Protein AF-X1VZ28-F1 (afdb_monomer_lite)

pLDDT: mean 78.69, std 13.53, range [31.42, 93.06]

Organism: NCBI:txid412755

Secondary structure (DSSP, 8-state):
---THHHHHHHHHHHTT--EEE--PPTT--HHHHHHHHHHHHHHHHHTT--EEEEEEEETTEEE--EEBTT--HHHHHHHHHHTT-SEEEEEETTEEEEEETTS-EEEEETT-EEEEE-HHHHHHHHHHHHHHHHHHHHHHHHHHHHHHHHS---HHHHHHHHHHHH-

Foldseek 3Di:
DPDPVPVVVVVVLVVVQQEKFAQFAAPPDDPVVSLVLSVVLQVVVVVVVGHYFHFWKDFPNDTDGAIDGGPDDLVVRLVSCVVSVGQWHWDDDDQWIFIAGSVGDTPDTGSPMDTDGTPVSSVVSVVVVVVVVVVVVVVVVLVVLVCCLPPPPDDPVRN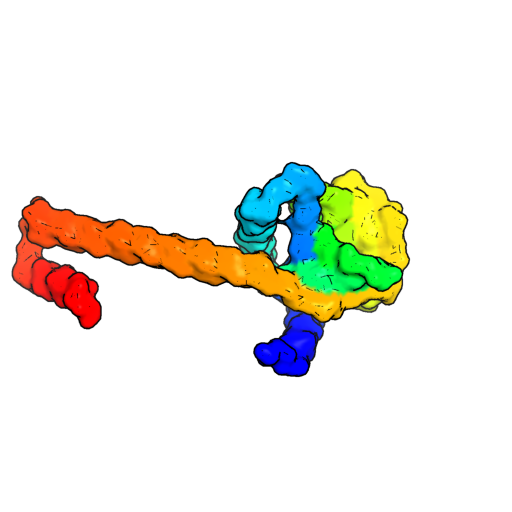VVSVVVNVD

Sequence (168 aa):
MFSALTLFRIKSHIKNGVFGIISAWKEGLEKIDNLEAMNDLIERIKSLATGYIPIIGLWEGEKIRAIFIYNITKDDLQDLAKEFGQEVFIHGNQGHCILYDTDGNAISDGHNFKVLELDGEVMNYREHKNKRLLLSDMKKAIRTIEYRLNNEHLSNIKRRHLEKTLEG

Structure (mmCIF, N/CA/C/O backbone):
data_AF-X1VZ28-F1
#
_entry.id   AF-X1VZ28-F1
#
loop_
_atom_site.group_PDB
_atom_site.id
_atom_site.type_symbol
_atom_site.label_atom_id
_atom_site.label_alt_id
_atom_site.label_comp_id
_atom_site.label_asym_id
_atom_site.label_entity_id
_atom_site.label_seq_id
_atom_site.pdbx_PDB_ins_code
_atom_site.Cartn_x
_atom_site.Cartn_y
_atom_site.Cartn_z
_atom_site.occupancy
_atom_site.B_iso_or_equiv
_atom_site.auth_seq_id
_atom_site.auth_comp_id
_atom_site.auth_asym_id
_atom_site.auth_atom_id
_atom_site.pdbx_PDB_model_num
ATOM 1 N N . MET A 1 1 ? 16.624 10.590 14.005 1.00 31.42 1 MET A N 1
ATOM 2 C CA . MET A 1 1 ? 17.921 9.980 13.643 1.00 31.42 1 MET A CA 1
ATOM 3 C C . MET A 1 1 ? 17.652 8.519 13.291 1.00 31.42 1 MET A C 1
ATOM 5 O O . MET A 1 1 ? 17.504 7.704 14.191 1.00 31.42 1 MET A O 1
ATOM 9 N N . PHE A 1 2 ? 17.452 8.210 12.005 1.00 32.72 2 PHE A N 1
ATOM 10 C CA . PHE A 1 2 ? 17.252 6.832 11.541 1.00 32.72 2 PHE A CA 1
ATOM 11 C C . PHE A 1 2 ? 18.610 6.123 11.580 1.00 32.72 2 PHE A C 1
ATOM 13 O O . PHE A 1 2 ? 19.510 6.458 10.815 1.00 32.72 2 PHE A O 1
ATOM 20 N N . SER A 1 3 ? 18.810 5.238 12.558 1.00 37.72 3 SER A N 1
ATOM 21 C CA . SER A 1 3 ? 20.090 4.559 12.768 1.00 37.72 3 SER A CA 1
ATOM 22 C C . SER A 1 3 ? 20.289 3.448 11.734 1.00 37.72 3 SER A C 1
ATOM 24 O O . SER A 1 3 ? 19.335 2.788 11.328 1.00 37.72 3 SER A O 1
ATOM 26 N N . ALA A 1 4 ? 21.541 3.193 11.346 1.00 38.62 4 ALA A N 1
ATOM 27 C CA . ALA A 1 4 ? 21.983 2.190 10.365 1.00 38.62 4 ALA A CA 1
ATOM 28 C C . ALA A 1 4 ? 21.437 0.747 10.564 1.00 38.62 4 ALA A C 1
ATOM 30 O O . ALA A 1 4 ? 21.604 -0.115 9.702 1.00 38.62 4 ALA A O 1
ATOM 31 N N . LEU A 1 5 ? 20.726 0.486 11.664 1.00 38.09 5 LEU A N 1
ATOM 32 C CA . LEU A 1 5 ? 19.950 -0.723 11.940 1.00 38.09 5 LEU A CA 1
ATOM 33 C C . LEU A 1 5 ? 18.727 -0.919 11.018 1.00 38.09 5 LEU A C 1
ATOM 35 O O . LEU A 1 5 ? 18.269 -2.054 10.875 1.00 38.09 5 LEU A O 1
ATOM 39 N N . THR A 1 6 ? 18.191 0.130 10.374 1.00 55.81 6 THR A N 1
ATOM 40 C CA . THR A 1 6 ? 16.971 0.009 9.544 1.00 55.81 6 THR A CA 1
ATOM 41 C C . THR A 1 6 ? 17.233 -0.706 8.214 1.00 55.81 6 THR A C 1
ATOM 43 O O . THR A 1 6 ? 16.503 -1.629 7.865 1.00 55.81 6 THR A O 1
ATOM 46 N N . LEU A 1 7 ? 18.323 -0.375 7.512 1.00 48.69 7 LEU A N 1
ATOM 47 C CA . LEU A 1 7 ? 18.674 -0.984 6.218 1.00 48.69 7 LEU A CA 1
ATOM 48 C C . LEU A 1 7 ? 19.070 -2.462 6.335 1.00 48.69 7 LEU A C 1
ATOM 50 O O . LEU A 1 7 ? 18.703 -3.267 5.482 1.00 48.69 7 LEU A O 1
ATOM 54 N N . PHE A 1 8 ? 19.778 -2.852 7.402 1.00 50.28 8 PHE A N 1
ATOM 55 C CA . PHE A 1 8 ? 20.154 -4.256 7.614 1.00 50.28 8 PHE A CA 1
ATOM 56 C C . PHE A 1 8 ? 18.932 -5.127 7.923 1.00 50.28 8 PHE A C 1
ATOM 58 O O . PHE A 1 8 ? 18.817 -6.241 7.409 1.00 50.28 8 PHE A O 1
ATOM 65 N N . ARG A 1 9 ? 17.981 -4.597 8.709 1.00 51.31 9 ARG A N 1
ATOM 66 C CA . ARG A 1 9 ? 16.687 -5.245 8.929 1.00 51.31 9 ARG A CA 1
ATOM 67 C C . ARG A 1 9 ? 15.924 -5.372 7.627 1.00 51.31 9 ARG A C 1
ATOM 69 O O . ARG A 1 9 ? 15.585 -6.500 7.320 1.00 51.31 9 ARG A O 1
ATOM 76 N N . ILE A 1 10 ? 15.760 -4.299 6.846 1.00 54.41 10 ILE A N 1
ATOM 77 C CA . ILE A 1 10 ? 15.120 -4.322 5.515 1.00 54.41 10 ILE A CA 1
ATOM 78 C C . ILE A 1 10 ? 15.786 -5.361 4.600 1.00 54.41 10 ILE A C 1
ATOM 80 O O . ILE A 1 10 ? 15.093 -6.128 3.947 1.00 54.41 10 ILE A O 1
ATOM 84 N N . LYS A 1 11 ? 17.119 -5.480 4.609 1.00 53.84 11 LYS A N 1
ATOM 85 C CA . LYS A 1 11 ? 17.851 -6.495 3.834 1.00 53.84 11 LYS A CA 1
ATOM 86 C C . LYS A 1 11 ? 17.583 -7.930 4.309 1.00 53.84 11 LYS A C 1
ATOM 88 O O . LYS A 1 11 ? 17.426 -8.815 3.476 1.00 53.84 11 LYS A O 1
ATOM 93 N N . SER A 1 12 ? 17.535 -8.179 5.620 1.00 54.47 12 SER A N 1
ATOM 94 C CA . SER A 1 12 ? 17.162 -9.487 6.203 1.00 54.47 12 SER A CA 1
ATOM 95 C C . SER A 1 12 ? 15.722 -9.861 5.856 1.00 54.47 12 SER A C 1
ATOM 97 O O . SER A 1 12 ? 15.400 -10.970 5.451 1.00 54.47 12 SER A O 1
ATOM 99 N N . HIS A 1 13 ? 14.869 -8.862 5.940 1.00 55.25 13 HIS A N 1
ATOM 100 C CA . HIS A 1 13 ? 13.477 -8.891 5.589 1.00 55.25 13 HIS A CA 1
ATOM 101 C C . HIS A 1 13 ? 13.275 -9.254 4.103 1.00 55.25 13 HIS A C 1
ATOM 103 O O . HIS A 1 13 ? 12.607 -10.249 3.816 1.00 55.25 13 HIS A O 1
ATOM 109 N N . ILE A 1 14 ? 13.922 -8.546 3.171 1.00 54.03 14 ILE A N 1
ATOM 110 C CA . ILE A 1 14 ? 13.922 -8.862 1.731 1.00 54.03 14 ILE A CA 1
ATOM 111 C C . ILE A 1 14 ? 14.437 -10.289 1.488 1.00 54.03 14 ILE A C 1
ATOM 113 O O . ILE A 1 14 ? 13.821 -11.040 0.740 1.00 54.03 14 ILE A O 1
ATOM 117 N N . LYS A 1 15 ? 15.515 -10.705 2.171 1.00 53.00 15 LYS A N 1
ATOM 118 C CA . LYS A 1 15 ? 16.057 -12.075 2.078 1.00 53.00 15 LYS A CA 1
ATOM 119 C C . LYS A 1 15 ? 15.074 -13.162 2.523 1.00 53.00 15 LYS A C 1
ATOM 121 O O . LYS A 1 15 ? 15.145 -14.267 2.000 1.00 53.00 15 LYS A O 1
ATOM 126 N N . ASN A 1 16 ? 14.174 -12.851 3.452 1.00 53.09 16 ASN A N 1
ATOM 127 C CA . ASN A 1 16 ? 13.156 -13.779 3.947 1.00 53.09 16 ASN A CA 1
ATOM 128 C C . ASN A 1 16 ? 11.842 -13.714 3.146 1.00 53.09 16 ASN A C 1
ATOM 130 O O . ASN A 1 16 ? 10.896 -14.417 3.484 1.00 53.09 16 ASN A O 1
ATOM 134 N N . GLY A 1 17 ? 11.772 -12.881 2.101 1.00 47.47 17 GLY A N 1
ATOM 135 C CA . GLY A 1 17 ? 10.652 -12.839 1.163 1.00 47.47 17 GLY A CA 1
ATOM 136 C C . GLY A 1 17 ? 9.369 -12.186 1.677 1.00 47.47 17 GLY A C 1
ATOM 137 O O . GLY A 1 17 ? 8.295 -12.548 1.219 1.00 47.47 17 GLY A O 1
ATOM 138 N N . VAL A 1 18 ? 9.460 -11.242 2.622 1.00 49.47 18 VAL A N 1
ATOM 139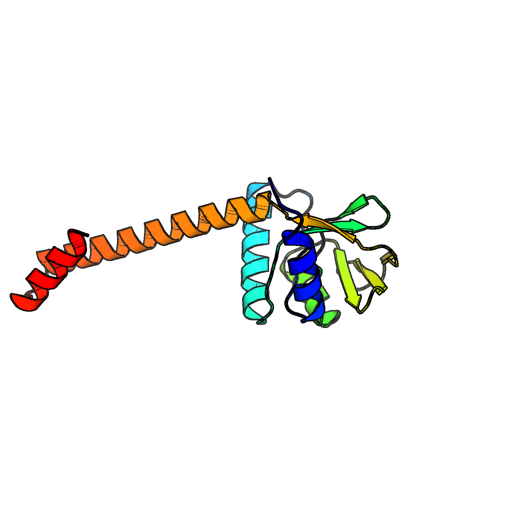 C CA . VAL A 1 18 ? 8.279 -10.690 3.326 1.00 49.47 18 VAL A CA 1
ATOM 140 C C . VAL A 1 18 ? 8.054 -9.190 3.045 1.00 49.47 18 VAL A C 1
ATOM 142 O O . VAL A 1 18 ? 7.563 -8.488 3.922 1.00 49.47 18 VAL A O 1
ATOM 145 N N . PHE A 1 19 ? 8.472 -8.648 1.886 1.00 58.62 19 PHE A N 1
ATOM 146 C CA . PHE A 1 19 ? 8.477 -7.186 1.662 1.00 58.62 19 PHE A CA 1
ATOM 147 C C . PHE A 1 19 ? 7.953 -6.772 0.305 1.00 58.62 19 PHE A C 1
ATOM 149 O O . PHE A 1 19 ? 8.386 -7.277 -0.730 1.00 58.62 19 PHE A O 1
ATOM 156 N N . GLY A 1 20 ? 7.113 -5.745 0.339 1.00 56.28 20 GLY A N 1
ATOM 157 C CA . GLY A 1 20 ? 6.802 -4.940 -0.818 1.00 56.28 20 GLY A CA 1
ATOM 158 C C . GLY A 1 20 ? 6.472 -3.498 -0.465 1.00 56.28 20 GLY A C 1
ATOM 159 O O . GLY A 1 20 ? 6.105 -3.186 0.673 1.00 56.28 20 GLY A O 1
ATOM 160 N N . ILE A 1 21 ? 6.542 -2.691 -1.521 1.00 62.53 21 ILE A N 1
ATOM 161 C CA . ILE A 1 21 ? 6.048 -1.333 -1.756 1.00 62.53 21 ILE A CA 1
ATOM 162 C C . ILE A 1 21 ? 7.156 -0.291 -1.790 1.00 62.53 21 ILE A C 1
ATOM 164 O O . ILE A 1 21 ? 7.564 0.238 -0.761 1.00 62.53 21 ILE A O 1
ATOM 168 N N . ILE A 1 22 ? 7.537 0.107 -3.003 1.00 64.81 22 ILE A N 1
ATOM 169 C CA . ILE A 1 22 ? 7.928 1.496 -3.218 1.00 64.81 22 ILE A CA 1
ATOM 170 C C . ILE A 1 22 ? 6.623 2.286 -3.271 1.00 64.81 22 ILE A C 1
ATOM 172 O O . ILE A 1 22 ? 5.648 1.822 -3.866 1.00 64.81 22 ILE A O 1
ATOM 176 N N . SER A 1 23 ? 6.557 3.420 -2.575 1.00 63.81 23 SER A N 1
ATOM 177 C CA . SER A 1 23 ? 5.391 4.297 -2.666 1.00 63.81 23 SER A CA 1
ATOM 178 C C . SER A 1 23 ? 5.111 4.580 -4.129 1.00 63.81 23 SER A C 1
ATOM 180 O O . SER A 1 23 ? 6.049 4.768 -4.878 1.00 63.81 23 SER A O 1
ATOM 182 N N . ALA A 1 24 ? 3.863 4.530 -4.558 1.00 69.38 24 ALA A N 1
ATOM 183 C CA . ALA A 1 24 ? 3.497 4.605 -5.959 1.00 69.38 24 ALA A CA 1
ATOM 184 C C . ALA A 1 24 ? 2.475 5.741 -6.068 1.00 69.38 24 ALA A C 1
ATOM 186 O O . ALA A 1 24 ? 1.438 5.726 -5.406 1.00 69.38 24 ALA A O 1
ATOM 187 N N . TRP A 1 25 ? 2.866 6.825 -6.734 1.00 79.50 25 TRP A N 1
ATOM 188 C CA . TRP A 1 25 ? 2.044 8.028 -6.829 1.00 79.50 25 TRP A CA 1
ATOM 189 C C . TRP A 1 25 ? 1.421 8.068 -8.206 1.00 79.50 25 TRP A C 1
ATOM 191 O O . TRP A 1 25 ? 2.106 7.853 -9.199 1.00 79.50 25 TRP A O 1
ATOM 201 N N . LYS A 1 26 ? 0.134 8.384 -8.243 1.00 80.50 26 LYS A N 1
ATOM 202 C CA . LYS A 1 26 ? -0.576 8.620 -9.486 1.00 80.50 26 LYS A CA 1
ATOM 203 C C . LYS A 1 26 ? -0.394 10.075 -9.890 1.00 80.50 26 LYS A C 1
ATOM 205 O O . LYS A 1 26 ? -0.663 10.978 -9.084 1.00 80.50 26 LYS A O 1
ATOM 210 N N . GLU A 1 27 ? 0.050 10.299 -11.123 1.00 79.06 27 GLU A N 1
ATOM 211 C CA . GLU A 1 27 ? 0.151 11.642 -11.674 1.00 79.06 27 GLU A CA 1
ATOM 212 C C . GLU A 1 27 ? -1.227 12.331 -11.669 1.00 79.06 27 GLU A C 1
ATOM 214 O O . GLU A 1 27 ? -2.276 11.718 -11.882 1.00 79.06 27 GLU A O 1
ATOM 219 N N . GLY A 1 28 ? -1.240 13.624 -11.340 1.00 82.00 28 GLY A N 1
ATOM 220 C CA . GLY A 1 28 ? -2.460 14.433 -11.297 1.00 82.00 28 GLY A CA 1
ATOM 221 C C . GLY A 1 28 ? -3.358 14.239 -10.067 1.00 82.00 28 GLY A C 1
ATOM 222 O O . GLY A 1 28 ? -4.307 15.005 -9.914 1.00 82.00 28 GLY A O 1
ATOM 223 N N . LEU A 1 29 ? -3.076 13.285 -9.169 1.00 85.25 29 LEU A N 1
ATOM 224 C CA . LEU A 1 29 ? -3.769 13.202 -7.877 1.00 85.25 29 LEU A CA 1
ATOM 225 C C . LEU A 1 29 ? -3.177 14.173 -6.851 1.00 85.25 29 LEU A C 1
ATOM 227 O O . LEU A 1 29 ? -1.957 14.333 -6.741 1.00 85.25 29 LEU A O 1
ATOM 231 N N . GLU A 1 30 ? -4.041 14.765 -6.024 1.00 89.88 30 GLU A N 1
ATOM 232 C CA . GLU A 1 30 ? -3.582 15.540 -4.878 1.00 89.88 30 GLU A CA 1
ATOM 233 C C . GLU A 1 30 ? -2.834 14.649 -3.879 1.00 89.88 30 GLU A C 1
ATOM 235 O O . GLU A 1 30 ? -3.033 13.435 -3.786 1.00 89.88 30 GLU A O 1
ATOM 240 N N . LYS A 1 31 ? -1.961 15.266 -3.079 1.00 88.81 31 LYS A N 1
ATOM 241 C CA . LYS A 1 31 ? -1.142 14.552 -2.092 1.00 88.81 31 LYS A CA 1
ATOM 242 C C . LYS A 1 31 ? -1.981 13.692 -1.145 1.00 88.81 31 LYS A C 1
ATOM 244 O O . LYS A 1 31 ? -1.579 12.577 -0.828 1.00 88.81 31 LYS A O 1
ATOM 249 N N . ILE A 1 32 ? -3.106 14.215 -0.656 1.00 88.12 32 ILE A N 1
ATOM 250 C CA . ILE A 1 32 ? -3.944 13.488 0.304 1.00 88.12 32 ILE A CA 1
ATOM 251 C C . ILE A 1 32 ? -4.601 12.262 -0.335 1.00 88.12 32 ILE A C 1
ATOM 253 O O . ILE A 1 32 ? -4.616 11.203 0.286 1.00 88.12 32 ILE A O 1
ATOM 257 N N . ASP A 1 33 ? -5.036 12.375 -1.588 1.00 89.25 33 ASP A N 1
ATOM 258 C CA . ASP A 1 33 ? -5.643 11.274 -2.334 1.00 89.25 33 ASP A CA 1
ATOM 259 C C . ASP A 1 33 ? -4.607 10.206 -2.681 1.00 89.25 33 ASP A C 1
ATOM 261 O O . ASP A 1 33 ? -4.871 9.015 -2.543 1.00 89.25 33 ASP A O 1
ATOM 265 N N . ASN A 1 34 ? -3.384 10.619 -3.027 1.00 88.50 34 ASN A N 1
ATOM 266 C CA . ASN A 1 34 ? -2.255 9.702 -3.176 1.00 88.50 34 ASN A CA 1
ATOM 267 C C . ASN A 1 34 ? -1.959 8.949 -1.867 1.00 88.50 34 ASN A C 1
ATOM 269 O O . ASN A 1 34 ? -1.690 7.751 -1.888 1.00 88.50 34 ASN A O 1
ATOM 273 N N . LEU A 1 35 ? -2.036 9.615 -0.711 1.00 88.94 35 LEU A N 1
ATOM 274 C CA . LEU A 1 35 ? -1.836 8.969 0.591 1.00 88.94 35 LEU A CA 1
ATOM 275 C C . LEU A 1 35 ? -2.977 8.003 0.961 1.00 88.94 35 LEU A C 1
ATOM 277 O O . LEU A 1 35 ? -2.703 6.941 1.525 1.00 88.94 35 LEU A O 1
ATOM 281 N N . GLU A 1 36 ? -4.231 8.341 0.639 1.00 89.19 36 GLU A N 1
ATOM 282 C CA . GLU A 1 36 ? -5.392 7.445 0.773 1.00 89.19 36 GLU A CA 1
ATOM 283 C C . GLU A 1 36 ? -5.218 6.202 -0.114 1.00 89.19 36 GLU A C 1
ATOM 285 O O . GLU A 1 36 ? -5.208 5.085 0.404 1.00 89.19 36 GLU A O 1
ATOM 290 N N . ALA A 1 37 ? -4.965 6.390 -1.414 1.00 87.50 37 ALA A N 1
ATOM 291 C CA . ALA A 1 37 ? -4.759 5.305 -2.374 1.00 87.50 37 ALA A CA 1
ATOM 292 C C . ALA A 1 37 ? -3.590 4.395 -1.968 1.00 87.50 37 ALA A C 1
ATOM 294 O O . ALA A 1 37 ? -3.699 3.169 -2.006 1.00 87.50 37 ALA A O 1
ATOM 295 N N . MET A 1 38 ? -2.489 4.984 -1.492 1.00 85.69 38 MET A N 1
ATOM 296 C CA . MET A 1 38 ? -1.356 4.230 -0.959 1.00 85.69 38 MET A CA 1
ATOM 297 C C . MET A 1 38 ? -1.719 3.414 0.276 1.00 85.69 38 MET A C 1
ATOM 299 O O . MET A 1 38 ? -1.247 2.289 0.432 1.00 85.69 38 MET A O 1
ATOM 303 N N . ASN A 1 39 ? -2.533 3.959 1.178 1.00 86.25 39 ASN A N 1
ATOM 304 C CA . ASN A 1 39 ? -2.994 3.208 2.337 1.00 86.25 39 ASN A CA 1
ATOM 305 C C . ASN A 1 39 ? -3.837 1.997 1.919 1.00 86.25 39 ASN A C 1
ATOM 307 O O . ASN A 1 39 ? -3.653 0.921 2.489 1.00 86.25 39 ASN A O 1
ATOM 311 N N . ASP A 1 40 ? -4.706 2.159 0.929 1.00 88.00 40 ASP A N 1
ATOM 312 C CA . ASP A 1 40 ? -5.589 1.092 0.458 1.00 88.00 40 ASP A CA 1
ATOM 313 C C . ASP A 1 40 ? -4.807 -0.001 -0.281 1.00 88.00 40 ASP A C 1
ATOM 315 O O . ASP A 1 40 ? -4.993 -1.186 0.006 1.00 88.00 40 ASP A O 1
ATOM 319 N N . LEU A 1 41 ? -3.831 0.383 -1.113 1.00 85.75 41 LEU A N 1
ATOM 320 C CA . LEU A 1 41 ? -2.877 -0.544 -1.728 1.00 85.75 41 LEU A CA 1
ATOM 321 C C . LEU A 1 41 ? -2.139 -1.368 -0.668 1.00 85.75 41 LEU A C 1
ATOM 323 O O . LEU A 1 41 ? -1.975 -2.582 -0.801 1.00 85.75 41 LEU A O 1
ATOM 327 N N . ILE A 1 42 ? -1.707 -0.728 0.420 1.00 82.31 42 ILE A N 1
ATOM 328 C CA . ILE A 1 42 ? -1.026 -1.443 1.495 1.00 82.31 42 ILE A CA 1
ATOM 329 C C . ILE A 1 42 ? -1.960 -2.450 2.184 1.00 82.31 42 ILE A C 1
ATOM 331 O O . ILE A 1 42 ? -1.537 -3.574 2.461 1.00 82.31 42 ILE A O 1
ATOM 335 N N . GLU A 1 43 ? -3.204 -2.077 2.490 1.00 83.75 43 GLU A N 1
ATOM 336 C CA . GLU A 1 43 ? -4.165 -3.022 3.078 1.00 83.75 43 GLU A CA 1
ATOM 337 C C . GLU A 1 43 ? -4.460 -4.189 2.130 1.00 83.75 43 GLU A C 1
ATOM 339 O O . GLU A 1 43 ? -4.530 -5.341 2.571 1.00 83.75 43 GLU A O 1
ATOM 344 N N . ARG A 1 44 ? -4.521 -3.926 0.820 1.00 84.50 44 ARG A N 1
ATOM 345 C CA . ARG A 1 44 ? -4.646 -4.974 -0.192 1.00 84.50 44 ARG A CA 1
ATOM 346 C C . ARG A 1 44 ? -3.454 -5.926 -0.168 1.00 84.50 44 ARG A C 1
ATOM 348 O O . ARG A 1 44 ? -3.653 -7.135 -0.113 1.00 84.50 44 ARG A O 1
ATOM 355 N N . ILE A 1 45 ? -2.227 -5.419 -0.121 1.00 78.19 45 ILE A N 1
ATOM 356 C CA . ILE A 1 45 ? -1.016 -6.254 -0.090 1.00 78.19 45 ILE A CA 1
ATOM 357 C C . ILE A 1 45 ? -0.924 -7.075 1.200 1.00 78.19 45 ILE A C 1
ATOM 359 O O . ILE A 1 45 ? -0.575 -8.253 1.151 1.00 78.19 45 ILE A O 1
ATOM 363 N N . LYS A 1 46 ? -1.315 -6.512 2.351 1.00 75.69 46 LYS A N 1
ATOM 364 C CA . LYS A 1 46 ? -1.421 -7.285 3.600 1.00 75.69 46 LYS A CA 1
ATOM 365 C C . LYS A 1 46 ? -2.377 -8.468 3.471 1.00 75.69 46 LYS A C 1
ATOM 367 O O . LYS A 1 46 ? -2.114 -9.521 4.046 1.00 75.69 46 LYS A O 1
ATOM 372 N N . SER A 1 47 ? -3.479 -8.303 2.733 1.00 76.56 47 SER A N 1
ATOM 373 C CA . SER A 1 47 ? -4.439 -9.390 2.497 1.00 76.56 47 SER A CA 1
ATOM 374 C C . SER A 1 47 ? -3.836 -10.556 1.703 1.00 76.56 47 SER A C 1
ATOM 376 O O . SER A 1 47 ? -4.313 -11.679 1.825 1.00 76.56 47 SER A O 1
ATOM 378 N N . LEU A 1 48 ? -2.741 -10.317 0.971 1.00 71.44 48 LEU A N 1
ATOM 379 C CA . LEU A 1 48 ? -1.962 -11.334 0.256 1.00 71.44 48 LEU A CA 1
ATOM 380 C C . LEU A 1 48 ? -0.914 -12.030 1.154 1.00 71.44 48 LEU A C 1
ATOM 382 O O . LEU A 1 48 ? -0.050 -12.739 0.651 1.00 71.44 48 LEU A O 1
ATOM 386 N N . ALA A 1 49 ? -0.981 -11.835 2.480 1.00 60.66 49 ALA A N 1
ATOM 387 C CA . ALA A 1 49 ? -0.063 -12.375 3.494 1.00 60.66 49 ALA A CA 1
ATOM 388 C C . ALA A 1 49 ? 1.407 -11.920 3.373 1.00 60.66 49 ALA A C 1
ATOM 390 O O . ALA A 1 49 ? 2.293 -12.482 4.020 1.00 60.66 49 ALA A O 1
ATOM 391 N N . THR A 1 50 ? 1.668 -10.855 2.616 1.00 63.09 50 THR A N 1
ATOM 392 C CA . THR A 1 50 ? 3.003 -10.268 2.475 1.00 63.09 50 THR A CA 1
ATOM 393 C C . THR A 1 50 ? 3.178 -9.115 3.464 1.00 63.09 50 THR A C 1
ATOM 395 O O . THR A 1 50 ? 2.301 -8.263 3.624 1.00 63.09 50 THR A O 1
ATOM 398 N N . GLY A 1 51 ? 4.317 -9.067 4.159 1.00 61.62 51 GLY A N 1
ATOM 399 C CA . GLY A 1 51 ? 4.689 -7.884 4.936 1.00 61.62 51 GLY A CA 1
ATOM 400 C C . GLY A 1 51 ? 4.970 -6.694 4.017 1.00 61.62 51 GLY A C 1
ATOM 401 O O . GLY A 1 51 ? 5.325 -6.846 2.850 1.00 61.62 51 GLY A O 1
ATOM 402 N N . TYR A 1 52 ? 4.811 -5.481 4.537 1.00 71.75 52 TYR A N 1
ATOM 403 C CA . TYR A 1 52 ? 5.045 -4.269 3.758 1.00 71.75 52 TYR A CA 1
ATOM 404 C C . TYR A 1 52 ? 5.900 -3.285 4.549 1.00 71.75 52 TYR A C 1
ATOM 406 O O . TYR A 1 52 ? 5.792 -3.175 5.773 1.00 71.75 52 TYR A O 1
ATOM 414 N N . ILE A 1 53 ? 6.727 -2.541 3.822 1.00 73.50 53 ILE A N 1
ATOM 415 C CA . ILE A 1 53 ? 7.423 -1.354 4.309 1.00 73.50 53 ILE A CA 1
ATOM 416 C C . ILE A 1 53 ? 7.440 -0.383 3.131 1.00 73.50 53 ILE A C 1
ATOM 418 O O . ILE A 1 53 ? 8.056 -0.718 2.122 1.00 73.50 53 ILE A O 1
ATOM 422 N N . PRO A 1 54 ? 6.792 0.790 3.231 1.00 78.38 54 PRO A N 1
ATOM 423 C CA . PRO A 1 54 ? 6.813 1.748 2.143 1.00 78.38 54 PRO A CA 1
ATOM 424 C C . PRO A 1 54 ? 8.227 2.333 2.026 1.00 78.38 54 PRO A C 1
ATOM 426 O O . PRO A 1 54 ? 8.774 2.881 2.988 1.00 78.38 54 PRO A O 1
ATOM 429 N N . ILE A 1 55 ? 8.833 2.185 0.856 1.00 77.50 55 ILE A N 1
ATOM 430 C CA . ILE A 1 55 ? 10.174 2.675 0.536 1.00 77.50 55 ILE A CA 1
ATOM 431 C C . ILE A 1 55 ? 10.127 3.659 -0.632 1.00 77.50 55 ILE A C 1
ATOM 433 O O . ILE A 1 55 ? 9.145 3.736 -1.359 1.00 77.50 55 ILE A O 1
ATOM 437 N N . ILE A 1 56 ? 11.203 4.412 -0.819 1.00 81.38 56 ILE A N 1
ATOM 438 C CA . ILE A 1 56 ? 11.478 5.163 -2.044 1.00 81.38 56 ILE A CA 1
ATOM 439 C C . ILE A 1 56 ? 12.678 4.493 -2.715 1.00 81.38 56 ILE A C 1
ATOM 441 O O . ILE A 1 56 ? 13.677 4.176 -2.059 1.00 81.38 56 ILE A O 1
ATOM 445 N N . GLY A 1 57 ? 12.553 4.226 -4.013 1.00 78.25 57 GLY A N 1
ATOM 446 C CA . GLY A 1 57 ? 13.563 3.550 -4.812 1.00 78.25 57 GLY A CA 1
ATOM 447 C C . GLY A 1 57 ? 14.451 4.531 -5.567 1.00 78.25 57 GLY A C 1
ATOM 448 O O . GLY A 1 57 ? 14.070 5.674 -5.808 1.00 78.25 57 GLY A O 1
ATOM 449 N N . LEU A 1 58 ? 15.622 4.057 -5.976 1.00 78.31 58 LEU A N 1
ATOM 450 C CA . LEU A 1 58 ? 16.422 4.641 -7.043 1.00 78.31 58 LEU A CA 1
ATOM 451 C C . LEU A 1 58 ? 16.460 3.663 -8.213 1.00 78.31 58 LEU A C 1
ATOM 453 O O . LEU A 1 58 ? 16.904 2.522 -8.048 1.00 78.31 58 LEU A O 1
ATOM 457 N N . TRP A 1 59 ? 16.025 4.130 -9.377 1.00 80.44 59 TRP A N 1
ATOM 458 C CA . TRP A 1 59 ? 16.169 3.444 -10.653 1.00 80.44 59 TRP A CA 1
ATOM 459 C C . TRP A 1 59 ? 17.125 4.252 -11.519 1.00 80.44 59 TRP A C 1
ATOM 461 O O . TRP A 1 59 ? 16.870 5.419 -11.781 1.00 80.44 59 TRP A O 1
ATOM 471 N N . GLU A 1 60 ? 18.272 3.671 -11.871 1.00 79.94 60 GLU A N 1
ATOM 472 C CA . GLU A 1 60 ? 19.284 4.331 -12.720 1.00 79.94 60 GLU A CA 1
ATOM 473 C C . GLU A 1 60 ? 19.742 5.726 -12.235 1.00 79.94 60 GLU A C 1
ATOM 475 O O . GLU A 1 60 ? 20.277 6.524 -12.995 1.00 79.94 60 GLU A O 1
ATOM 480 N N . GLY A 1 61 ? 19.611 6.001 -10.933 1.00 76.31 61 GLY A N 1
ATOM 481 C CA . GLY A 1 61 ? 19.977 7.287 -10.326 1.00 76.31 61 GLY A CA 1
ATOM 482 C C . GLY A 1 61 ? 18.805 8.249 -10.127 1.00 76.31 61 GLY A C 1
ATOM 483 O O . GLY A 1 61 ? 18.968 9.245 -9.423 1.00 76.31 61 GLY A O 1
ATOM 484 N N . GLU A 1 62 ? 17.620 7.923 -10.638 1.00 82.75 62 GLU A N 1
ATOM 485 C CA . GLU A 1 62 ? 16.402 8.708 -10.454 1.00 82.75 62 GLU A CA 1
ATOM 486 C C . GLU A 1 62 ? 15.529 8.141 -9.338 1.00 82.75 62 GLU A C 1
ATOM 488 O O . GLU A 1 62 ? 15.406 6.924 -9.167 1.00 82.75 62 GLU A O 1
ATOM 493 N N . LYS A 1 63 ? 14.921 9.030 -8.542 1.00 82.50 63 LYS A N 1
ATOM 494 C CA . LYS A 1 63 ? 13.957 8.608 -7.522 1.00 82.50 63 LYS A CA 1
ATOM 495 C C . LYS A 1 63 ? 12.723 8.065 -8.226 1.00 82.50 63 LYS A C 1
ATOM 497 O O . LYS A 1 63 ? 12.078 8.794 -8.969 1.00 82.50 63 LYS A O 1
ATOM 502 N N . ILE A 1 64 ? 12.373 6.822 -7.927 1.00 80.00 64 ILE A N 1
ATOM 503 C CA . ILE A 1 64 ? 11.187 6.179 -8.480 1.00 80.00 64 ILE A CA 1
ATOM 504 C C . ILE A 1 64 ? 10.210 5.810 -7.375 1.00 80.00 64 ILE A C 1
ATOM 506 O O . ILE A 1 64 ? 10.595 5.463 -6.251 1.00 80.00 64 ILE A O 1
ATOM 510 N N . ARG A 1 65 ? 8.933 5.881 -7.741 1.00 81.06 65 ARG A N 1
ATOM 511 C CA . ARG A 1 65 ? 7.783 5.512 -6.937 1.00 81.06 65 ARG A CA 1
ATOM 512 C C . ARG A 1 65 ? 6.929 4.494 -7.709 1.00 81.06 65 ARG A C 1
ATOM 514 O O . ARG A 1 65 ? 6.171 4.892 -8.580 1.00 81.06 65 ARG A O 1
ATOM 521 N N . ALA A 1 66 ? 7.104 3.194 -7.446 1.00 77.44 66 ALA A N 1
ATOM 522 C CA . ALA A 1 66 ? 6.505 2.103 -8.233 1.00 77.44 66 ALA A CA 1
ATOM 523 C C . ALA A 1 66 ? 6.161 0.859 -7.392 1.00 77.44 66 ALA A C 1
ATOM 525 O O . ALA A 1 66 ? 6.873 0.499 -6.459 1.00 77.44 66 ALA A O 1
ATOM 526 N N . ILE A 1 67 ? 5.120 0.105 -7.738 1.00 82.38 67 ILE A N 1
ATOM 527 C CA . ILE A 1 67 ? 4.840 -1.125 -6.979 1.00 82.38 67 ILE A CA 1
ATOM 528 C C . ILE A 1 67 ? 5.974 -2.130 -7.204 1.00 82.38 67 ILE A C 1
ATOM 530 O O . ILE A 1 67 ? 6.295 -2.484 -8.334 1.00 82.38 67 ILE A O 1
ATOM 534 N N . PHE A 1 68 ? 6.571 -2.602 -6.111 1.00 80.12 68 PHE A N 1
ATOM 535 C CA . PHE A 1 68 ? 7.553 -3.680 -6.113 1.00 80.12 68 PHE A CA 1
ATOM 536 C C . PHE A 1 68 ? 7.288 -4.570 -4.911 1.00 80.12 68 PHE A C 1
ATOM 538 O O . PHE A 1 68 ? 7.363 -4.101 -3.774 1.00 80.12 68 PHE A O 1
ATOM 545 N N . ILE A 1 69 ? 6.973 -5.839 -5.141 1.00 76.69 69 ILE A N 1
ATOM 546 C CA . ILE A 1 69 ? 6.748 -6.817 -4.078 1.00 76.69 69 ILE A CA 1
ATOM 547 C C . ILE A 1 69 ? 7.623 -8.023 -4.392 1.00 76.69 69 ILE A C 1
ATOM 549 O O . ILE A 1 69 ? 7.650 -8.514 -5.516 1.00 76.69 69 ILE A O 1
ATOM 553 N N . TYR A 1 70 ? 8.388 -8.476 -3.408 1.00 72.19 70 TYR A N 1
ATOM 554 C CA . TYR A 1 70 ? 9.274 -9.615 -3.590 1.00 72.19 70 TYR A CA 1
ATOM 555 C C . TYR A 1 70 ? 8.476 -10.928 -3.596 1.00 72.19 70 TYR A C 1
ATOM 557 O O . TYR A 1 70 ? 7.526 -11.065 -2.829 1.00 72.19 70 TYR A O 1
ATOM 565 N N . ASN A 1 71 ? 8.892 -11.907 -4.410 1.00 70.88 71 ASN A N 1
ATOM 566 C CA . ASN A 1 71 ? 8.265 -13.238 -4.532 1.00 70.88 71 ASN A CA 1
ATOM 567 C C . ASN A 1 71 ? 6.780 -13.255 -4.941 1.00 70.88 71 ASN A C 1
ATOM 569 O O . ASN A 1 71 ? 6.102 -14.261 -4.743 1.00 70.88 71 ASN A O 1
ATOM 573 N N . ILE A 1 72 ? 6.273 -12.175 -5.521 1.00 79.38 72 ILE A N 1
ATOM 574 C CA . ILE A 1 72 ? 4.962 -12.163 -6.168 1.00 79.38 72 ILE A CA 1
ATOM 575 C C . ILE A 1 72 ? 5.139 -12.435 -7.667 1.00 79.38 72 ILE A C 1
ATOM 577 O O . ILE A 1 72 ? 6.213 -12.178 -8.222 1.00 79.38 72 ILE A O 1
ATOM 581 N N . THR A 1 73 ? 4.105 -12.942 -8.334 1.00 86.75 73 THR A N 1
ATOM 582 C CA . THR A 1 73 ? 4.164 -13.111 -9.787 1.00 86.75 73 THR A CA 1
ATOM 583 C C . THR A 1 73 ? 4.091 -11.758 -10.500 1.00 86.75 73 THR A C 1
ATOM 585 O O . THR A 1 73 ? 3.552 -10.780 -9.976 1.00 86.75 73 THR A O 1
ATOM 588 N N . LYS A 1 74 ? 4.634 -11.698 -11.719 1.00 89.56 74 LYS A N 1
ATOM 589 C CA . LYS A 1 74 ? 4.521 -10.515 -12.580 1.00 89.56 74 LYS A CA 1
ATOM 590 C C . LYS A 1 74 ? 3.056 -10.154 -12.846 1.00 89.56 74 LYS A C 1
ATOM 592 O O . LYS A 1 74 ? 2.717 -8.978 -12.810 1.00 89.56 74 LYS A O 1
ATOM 597 N N . ASP A 1 75 ? 2.219 -11.157 -13.094 1.00 90.69 75 ASP A N 1
ATOM 598 C CA . ASP A 1 75 ? 0.817 -10.963 -13.468 1.00 90.69 75 ASP A CA 1
ATOM 599 C C . ASP A 1 75 ? 0.015 -10.393 -12.287 1.00 90.69 75 ASP A C 1
ATOM 601 O O . ASP A 1 75 ? -0.694 -9.406 -12.452 1.00 90.69 75 ASP A O 1
ATOM 605 N N . ASP A 1 76 ? 0.238 -10.896 -11.067 1.00 87.94 76 ASP A N 1
ATOM 606 C CA . ASP A 1 76 ? -0.379 -10.331 -9.857 1.00 87.94 76 ASP A CA 1
ATOM 607 C C . ASP A 1 76 ? 0.063 -8.874 -9.605 1.00 87.94 76 ASP A C 1
ATOM 609 O O . ASP A 1 76 ? -0.732 -8.040 -9.169 1.00 87.94 76 ASP A O 1
ATOM 613 N N . LEU A 1 77 ? 1.336 -8.538 -9.870 1.00 87.69 77 LEU A N 1
ATOM 614 C CA . LEU A 1 77 ? 1.816 -7.150 -9.785 1.00 87.69 77 LEU A CA 1
ATOM 615 C C . LEU A 1 77 ? 1.178 -6.254 -10.829 1.00 87.69 77 LEU A C 1
ATOM 617 O O . LEU A 1 77 ? 0.851 -5.109 -10.522 1.00 87.69 77 LEU A O 1
ATOM 621 N N . GLN A 1 78 ? 1.028 -6.763 -12.046 1.00 91.62 78 GLN A N 1
ATOM 622 C CA . GLN A 1 78 ? 0.387 -6.044 -13.129 1.00 91.62 78 GLN A CA 1
ATOM 623 C C . GLN A 1 78 ? -1.077 -5.752 -12.788 1.00 91.62 78 GLN A C 1
ATOM 625 O O . GLN A 1 78 ? -1.529 -4.618 -12.952 1.00 91.62 78 GLN A O 1
ATOM 630 N N . ASP A 1 79 ? -1.799 -6.740 -12.261 1.00 90.56 79 ASP A N 1
ATOM 631 C CA . ASP A 1 79 ? -3.186 -6.583 -11.831 1.00 90.56 79 ASP A CA 1
ATOM 632 C C . ASP A 1 79 ? -3.309 -5.569 -10.690 1.00 90.56 79 ASP A C 1
ATOM 634 O O . ASP A 1 79 ? -4.154 -4.677 -10.757 1.00 90.56 79 ASP A O 1
ATOM 638 N N . LEU A 1 80 ? -2.413 -5.614 -9.697 1.00 88.00 80 LEU A N 1
ATOM 639 C CA . LEU A 1 80 ? -2.351 -4.600 -8.637 1.00 88.00 80 LEU A CA 1
ATOM 640 C C . LEU A 1 80 ? -2.041 -3.202 -9.190 1.00 88.00 80 LEU A C 1
ATOM 642 O O . LEU A 1 80 ? -2.647 -2.217 -8.772 1.00 88.00 80 LEU A O 1
ATOM 646 N N . ALA A 1 81 ? -1.104 -3.091 -10.130 1.00 87.94 81 ALA A N 1
ATOM 647 C CA . ALA A 1 81 ? -0.750 -1.814 -10.735 1.00 87.94 81 ALA A CA 1
ATOM 648 C C . ALA A 1 81 ? -1.941 -1.207 -11.493 1.00 87.94 81 ALA A C 1
ATOM 650 O O . ALA A 1 81 ? -2.197 -0.012 -11.357 1.00 87.94 81 ALA A O 1
ATOM 651 N N . LYS A 1 82 ? -2.727 -2.029 -12.200 1.00 89.81 82 LYS A N 1
ATOM 652 C CA . LYS A 1 82 ? -3.980 -1.603 -12.842 1.00 89.81 82 LYS A CA 1
ATOM 653 C C . LYS A 1 82 ? -5.060 -1.234 -11.826 1.00 89.81 82 LYS A C 1
ATOM 655 O O . LYS A 1 82 ? -5.656 -0.167 -11.949 1.00 89.81 82 LYS A O 1
ATOM 660 N N . GLU A 1 83 ? -5.295 -2.084 -10.823 1.00 88.62 83 GLU A N 1
ATOM 661 C CA . GLU A 1 83 ? -6.307 -1.883 -9.772 1.00 88.62 83 GLU A CA 1
ATOM 662 C C . GLU A 1 83 ? -6.116 -0.530 -9.072 1.00 88.62 83 GLU A C 1
ATOM 664 O O . GLU A 1 83 ? -7.078 0.209 -8.863 1.00 88.62 83 GLU A O 1
ATOM 669 N N . PHE A 1 84 ? -4.864 -0.168 -8.781 1.00 85.50 84 PHE A N 1
ATOM 670 C CA . PHE A 1 84 ? -4.515 1.068 -8.078 1.00 85.50 84 PHE A CA 1
ATOM 671 C C . PHE A 1 84 ? -4.059 2.204 -9.004 1.00 85.50 84 PHE A C 1
ATOM 673 O O . PHE A 1 84 ? -3.534 3.209 -8.520 1.00 85.50 84 PHE A O 1
ATOM 680 N N . GLY A 1 85 ? -4.272 2.069 -10.318 1.00 84.62 85 GLY A N 1
ATOM 681 C CA . GLY A 1 85 ? -4.028 3.116 -11.312 1.00 84.62 85 GLY A CA 1
ATOM 682 C C . GLY A 1 85 ? -2.595 3.646 -11.328 1.00 84.62 85 GLY A C 1
ATOM 683 O O . GLY A 1 85 ? -2.403 4.854 -11.451 1.00 84.62 85 GLY A O 1
ATOM 684 N N . GLN A 1 86 ? -1.622 2.759 -11.143 1.00 84.44 86 GLN A N 1
ATOM 685 C CA . GLN A 1 86 ? -0.202 3.075 -11.245 1.00 84.44 86 GLN A CA 1
ATOM 686 C C . GLN A 1 86 ? 0.224 3.156 -12.706 1.00 84.44 86 GLN A C 1
ATOM 688 O O . GLN A 1 86 ? -0.420 2.589 -13.579 1.00 84.44 86 GLN A O 1
ATOM 693 N N . GLU A 1 87 ? 1.317 3.854 -12.978 1.00 85.25 87 GLU A N 1
ATOM 694 C CA . GLU A 1 87 ? 1.862 3.949 -14.339 1.00 85.25 87 GLU A CA 1
ATOM 695 C C . GLU A 1 87 ? 2.850 2.821 -14.627 1.00 85.25 87 GLU A C 1
ATOM 697 O O . GLU A 1 87 ? 2.911 2.303 -15.742 1.00 85.25 87 GLU A O 1
ATOM 702 N N . VAL A 1 88 ? 3.593 2.406 -13.600 1.00 87.31 88 VAL A N 1
ATOM 703 C CA . VAL A 1 88 ? 4.657 1.413 -13.710 1.00 87.31 88 VAL A CA 1
ATOM 704 C C . VAL A 1 88 ? 4.702 0.491 -12.497 1.00 87.31 88 VAL A C 1
ATOM 706 O O . VAL A 1 88 ? 4.337 0.862 -11.375 1.00 87.31 88 VAL A O 1
ATOM 709 N N . PHE A 1 89 ? 5.216 -0.715 -12.710 1.00 88.62 89 PHE A N 1
ATOM 710 C CA . PHE A 1 89 ? 5.562 -1.647 -11.644 1.00 88.62 89 PHE A CA 1
ATOM 711 C C . PHE A 1 89 ? 6.925 -2.277 -11.906 1.00 88.62 89 PHE A C 1
ATOM 713 O O . PHE A 1 89 ? 7.397 -2.367 -13.037 1.00 88.62 89 PHE A O 1
ATOM 720 N N . ILE A 1 90 ? 7.579 -2.716 -10.840 1.00 86.94 90 ILE A N 1
ATOM 721 C CA . ILE A 1 90 ? 8.858 -3.410 -10.916 1.00 86.94 90 ILE A CA 1
ATOM 722 C C . ILE A 1 90 ? 8.600 -4.873 -10.597 1.00 86.94 90 ILE A C 1
ATOM 724 O O . ILE A 1 90 ? 7.941 -5.196 -9.610 1.00 86.94 90 ILE A O 1
ATOM 728 N N . HIS A 1 91 ? 9.157 -5.764 -11.407 1.00 86.94 91 HIS A N 1
ATOM 729 C CA . HIS A 1 91 ? 9.170 -7.191 -11.121 1.00 86.94 91 HIS A CA 1
ATOM 730 C C . HIS A 1 91 ? 10.569 -7.757 -11.356 1.00 86.94 91 HIS A C 1
ATOM 732 O O . HIS A 1 91 ? 11.259 -7.402 -12.311 1.00 86.94 91 HIS A O 1
ATOM 738 N N . GLY A 1 92 ? 10.993 -8.647 -10.466 1.00 78.31 92 GLY A N 1
ATOM 739 C CA . GLY A 1 92 ? 12.292 -9.294 -10.546 1.00 78.31 92 GLY A CA 1
ATOM 740 C C . GLY A 1 92 ? 12.691 -9.963 -9.241 1.00 78.31 92 GLY A C 1
ATOM 741 O O . GLY A 1 92 ? 12.022 -9.832 -8.214 1.00 78.31 92 GLY A O 1
ATOM 742 N N . ASN A 1 93 ? 13.797 -10.696 -9.285 1.00 69.12 93 ASN A N 1
ATOM 743 C CA . ASN A 1 93 ? 14.350 -11.411 -8.145 1.00 69.12 93 ASN A CA 1
ATOM 744 C C . ASN A 1 93 ? 15.886 -11.315 -8.137 1.00 69.12 93 ASN A C 1
ATOM 746 O O . ASN A 1 93 ? 16.519 -10.987 -9.134 1.00 69.12 93 ASN A O 1
ATOM 750 N N . GLN A 1 94 ? 16.495 -11.562 -6.972 1.00 61.03 94 GLN A N 1
ATOM 751 C CA . GLN A 1 94 ? 17.939 -11.823 -6.838 1.00 61.03 94 GLN A CA 1
ATOM 752 C C . GLN A 1 94 ? 18.894 -10.834 -7.552 1.00 61.03 94 GLN A C 1
ATOM 754 O O . GLN A 1 94 ? 19.946 -11.227 -8.047 1.00 61.03 94 GLN A O 1
ATOM 759 N N . GLY A 1 95 ? 18.575 -9.535 -7.544 1.00 62.06 95 GLY A N 1
ATOM 760 C CA . GLY A 1 95 ? 19.448 -8.484 -8.090 1.00 62.06 95 GLY A CA 1
ATOM 761 C C . GLY A 1 95 ? 19.243 -8.180 -9.575 1.00 62.06 95 GLY A C 1
ATOM 762 O O . GLY A 1 95 ? 19.938 -7.321 -10.109 1.00 62.06 95 GLY A O 1
ATOM 763 N N . HIS A 1 96 ? 18.272 -8.829 -10.218 1.00 75.75 96 HIS A N 1
ATOM 764 C CA . HIS A 1 96 ? 17.768 -8.451 -11.532 1.00 75.75 96 HIS A CA 1
ATOM 765 C C . HIS A 1 96 ? 16.322 -7.984 -11.391 1.00 75.75 96 HIS A C 1
ATOM 767 O O . HIS A 1 96 ? 15.476 -8.693 -10.843 1.00 75.75 96 HIS A O 1
ATOM 773 N N . CYS A 1 97 ? 16.047 -6.751 -11.796 1.00 81.81 97 CYS A N 1
ATOM 774 C CA . CYS A 1 97 ? 14.719 -6.155 -11.741 1.00 81.81 97 CYS A CA 1
ATOM 775 C C . CYS A 1 97 ? 14.419 -5.532 -13.094 1.00 81.81 97 CYS A C 1
ATOM 777 O O . CYS A 1 97 ? 15.294 -4.928 -13.698 1.00 81.81 97 CYS A O 1
ATOM 779 N N . ILE A 1 98 ? 13.182 -5.646 -13.554 1.00 87.25 98 ILE A N 1
ATOM 780 C CA . ILE A 1 98 ? 12.717 -5.023 -14.790 1.00 87.25 98 ILE A CA 1
ATOM 781 C C . ILE A 1 98 ? 11.567 -4.088 -14.419 1.00 87.25 98 ILE A C 1
ATOM 783 O O . ILE A 1 98 ? 10.704 -4.446 -13.610 1.00 87.25 98 ILE A O 1
ATOM 787 N N . LEU A 1 99 ? 11.589 -2.886 -14.987 1.00 88.38 99 LEU A N 1
ATOM 788 C CA . LEU A 1 99 ? 10.501 -1.922 -14.906 1.00 88.38 99 LEU A CA 1
ATOM 789 C C . LEU A 1 99 ? 9.532 -2.197 -16.054 1.00 88.38 99 LEU A C 1
ATOM 791 O O . LEU A 1 99 ? 9.947 -2.260 -17.212 1.00 88.38 99 LEU A O 1
ATOM 795 N N . TYR A 1 100 ? 8.257 -2.347 -15.728 1.00 91.44 100 TYR A N 1
ATOM 796 C CA . TYR A 1 100 ? 7.181 -2.600 -16.673 1.00 91.44 100 TYR A CA 1
ATOM 797 C C . TYR A 1 100 ? 6.170 -1.458 -16.640 1.00 91.44 100 TYR A C 1
ATOM 799 O O . TYR A 1 100 ? 5.939 -0.864 -15.583 1.00 91.44 100 TYR A O 1
ATOM 807 N N . ASP A 1 101 ? 5.543 -1.186 -17.781 1.00 91.50 101 ASP A N 1
ATOM 808 C CA . ASP A 1 101 ? 4.286 -0.437 -17.806 1.00 91.50 101 ASP A CA 1
ATOM 809 C C . ASP A 1 101 ? 3.139 -1.311 -17.277 1.00 91.50 101 ASP A C 1
ATOM 811 O O . ASP A 1 101 ? 3.286 -2.521 -17.082 1.00 91.50 101 ASP A O 1
ATOM 815 N N . THR A 1 102 ? 1.966 -0.722 -17.054 1.00 90.50 102 THR A N 1
ATOM 816 C CA . THR A 1 102 ? 0.782 -1.482 -16.626 1.00 90.50 102 THR A CA 1
ATOM 817 C C . THR A 1 102 ? 0.246 -2.456 -17.666 1.00 90.50 102 THR A C 1
ATOM 819 O O . THR A 1 102 ? -0.471 -3.387 -17.298 1.00 90.50 102 THR A O 1
ATOM 822 N N . ASP A 1 103 ? 0.619 -2.336 -18.935 1.00 91.50 103 ASP A N 1
ATOM 823 C CA . ASP A 1 103 ? 0.277 -3.310 -19.975 1.00 91.50 103 ASP A CA 1
ATOM 824 C C . ASP A 1 103 ? 1.197 -4.543 -19.951 1.00 91.50 103 ASP A C 1
ATOM 826 O O . ASP A 1 103 ? 0.872 -5.579 -20.536 1.00 91.50 103 ASP A O 1
ATOM 830 N N . GLY A 1 104 ? 2.260 -4.506 -19.142 1.00 90.25 104 GLY A N 1
ATOM 831 C CA . GLY A 1 104 ? 3.191 -5.607 -18.926 1.00 90.25 104 GLY A CA 1
ATOM 832 C C . GLY A 1 104 ? 4.345 -5.621 -19.928 1.00 90.25 104 GLY A C 1
ATOM 833 O O . GLY A 1 104 ? 5.067 -6.623 -20.001 1.00 90.25 104 GLY A O 1
ATOM 834 N N . ASN A 1 105 ? 4.537 -4.534 -20.678 1.00 93.06 105 ASN A N 1
ATOM 835 C CA . ASN A 1 105 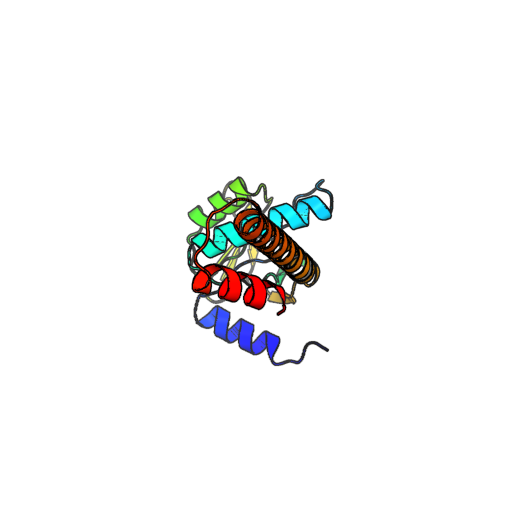? 5.686 -4.343 -21.550 1.00 93.06 105 ASN A CA 1
ATOM 836 C C . ASN A 1 105 ? 6.886 -3.890 -20.718 1.00 93.06 105 ASN A C 1
ATOM 838 O O . ASN A 1 105 ? 6.775 -3.026 -19.848 1.00 93.06 105 ASN A O 1
ATOM 842 N N . ALA A 1 106 ? 8.051 -4.475 -20.987 1.00 92.50 106 ALA A N 1
ATOM 843 C CA . ALA A 1 106 ? 9.286 -4.060 -20.338 1.00 92.50 106 ALA A CA 1
ATOM 844 C C . ALA A 1 106 ? 9.714 -2.680 -20.863 1.00 92.50 106 ALA A C 1
ATOM 846 O O . ALA A 1 106 ? 9.927 -2.510 -22.063 1.00 92.50 106 ALA A O 1
ATOM 847 N N . ILE A 1 107 ? 9.862 -1.718 -19.954 1.00 89.88 107 ILE A N 1
ATOM 848 C CA . ILE A 1 107 ? 10.344 -0.360 -20.236 1.00 89.88 107 ILE A CA 1
ATOM 849 C C . ILE A 1 107 ? 11.869 -0.307 -20.101 1.00 89.88 107 ILE A C 1
ATOM 851 O O . ILE A 1 107 ? 12.552 0.300 -20.922 1.00 89.88 107 ILE A O 1
ATOM 855 N N . SER A 1 108 ? 12.408 -0.921 -19.045 1.00 86.19 108 SER A N 1
ATOM 856 C CA . SER A 1 108 ? 13.831 -0.846 -18.705 1.00 86.19 108 SER A CA 1
ATOM 857 C C . SER A 1 108 ? 14.280 -2.088 -17.938 1.00 86.19 108 SER A C 1
ATOM 859 O O . SER A 1 108 ? 13.559 -2.600 -17.078 1.00 86.19 108 SER A O 1
ATOM 861 N N . ASP A 1 109 ? 15.485 -2.558 -18.252 1.00 83.19 109 ASP A N 1
ATOM 862 C CA . ASP A 1 109 ? 16.169 -3.622 -17.524 1.00 83.19 109 ASP A CA 1
ATOM 863 C C . ASP A 1 109 ? 17.116 -2.993 -16.490 1.00 83.19 109 ASP A C 1
ATOM 865 O O . ASP A 1 109 ? 18.130 -2.376 -16.821 1.00 83.19 109 ASP A O 1
ATOM 869 N N . GLY A 1 110 ? 16.753 -3.116 -15.216 1.00 66.38 110 GLY A N 1
ATOM 870 C CA . GLY A 1 110 ? 17.442 -2.490 -14.103 1.00 66.38 110 GLY A CA 1
ATOM 871 C C . GLY A 1 110 ? 18.327 -3.469 -13.353 1.00 66.38 110 GLY A C 1
ATOM 872 O O . GLY A 1 110 ? 17.927 -4.053 -12.344 1.00 66.38 110 GLY A O 1
ATOM 873 N N . HIS A 1 111 ? 19.605 -3.518 -13.725 1.00 66.38 111 HIS A N 1
ATOM 874 C CA . HIS A 1 111 ? 20.649 -4.115 -12.880 1.00 66.38 111 HIS A CA 1
ATOM 875 C C . HIS A 1 111 ? 20.947 -3.295 -11.604 1.00 66.38 111 HIS A C 1
ATOM 877 O O . HIS A 1 111 ? 21.709 -3.734 -10.744 1.00 66.38 111 HIS A O 1
ATOM 883 N N . ASN A 1 112 ? 20.376 -2.089 -11.474 1.00 64.06 112 ASN A N 1
ATOM 884 C CA . ASN A 1 112 ? 20.778 -1.083 -10.486 1.00 64.06 112 ASN A CA 1
ATOM 885 C C . ASN A 1 112 ? 19.647 -0.567 -9.582 1.00 64.06 112 ASN A C 1
ATOM 887 O O . ASN A 1 112 ? 19.815 0.490 -8.968 1.00 64.06 112 ASN A O 1
ATOM 891 N N . PHE A 1 113 ? 18.526 -1.284 -9.453 1.00 74.06 113 PHE A N 1
ATOM 892 C CA . PHE A 1 113 ? 17.503 -0.902 -8.476 1.00 74.06 113 PHE A CA 1
ATOM 893 C C . PHE A 1 113 ? 18.081 -0.890 -7.052 1.00 74.06 113 PHE A C 1
ATOM 895 O O . PHE A 1 113 ? 18.660 -1.874 -6.580 1.00 74.06 113 PHE A O 1
ATOM 902 N N . LYS A 1 114 ? 17.919 0.236 -6.351 1.00 75.19 114 LYS A N 1
ATOM 903 C CA . LYS A 1 114 ? 18.381 0.413 -4.969 1.00 75.19 114 LYS A CA 1
ATOM 904 C C . LYS A 1 114 ? 17.272 0.994 -4.109 1.00 75.19 114 LYS A C 1
ATOM 906 O O . LYS A 1 114 ? 16.571 1.913 -4.515 1.00 75.19 114 LYS A O 1
ATOM 911 N N . VAL A 1 115 ? 17.165 0.508 -2.878 1.00 75.69 115 VAL A N 1
ATOM 912 C CA . VAL A 1 115 ? 16.347 1.163 -1.852 1.00 75.69 115 VAL A CA 1
ATOM 913 C C . VAL A 1 115 ? 17.092 2.408 -1.379 1.00 75.69 115 VAL A C 1
ATOM 915 O O . VAL A 1 115 ? 18.221 2.288 -0.902 1.00 75.69 115 VAL A O 1
ATOM 918 N N . LEU A 1 116 ? 16.477 3.583 -1.513 1.00 78.44 116 LEU A N 1
ATOM 919 C CA . LEU A 1 116 ? 17.056 4.844 -1.051 1.00 78.44 116 LEU A CA 1
ATOM 920 C C . LEU A 1 116 ? 16.741 5.084 0.422 1.00 78.44 116 LEU A C 1
ATOM 922 O O . LEU A 1 116 ? 17.639 5.198 1.252 1.00 78.44 116 LEU A O 1
ATOM 926 N N . GLU A 1 117 ? 15.451 5.164 0.736 1.00 78.12 117 GLU A N 1
ATOM 927 C CA . GLU A 1 117 ? 14.949 5.547 2.052 1.00 78.12 117 GLU A CA 1
ATOM 928 C C . GLU A 1 117 ? 13.556 4.962 2.305 1.00 78.12 117 GLU A C 1
ATOM 930 O O . GLU A 1 117 ? 12.932 4.385 1.414 1.00 78.12 117 GLU A O 1
ATOM 935 N N . LEU A 1 118 ? 13.077 5.089 3.541 1.00 80.38 118 LEU A N 1
ATOM 936 C CA . LEU A 1 118 ? 11.683 4.809 3.874 1.00 80.38 118 LEU A CA 1
ATOM 937 C C . LEU A 1 118 ? 10.800 5.959 3.392 1.00 80.38 118 LEU A C 1
ATOM 939 O O . LEU A 1 118 ? 11.186 7.122 3.519 1.00 80.38 118 LEU A O 1
ATOM 943 N N . ASP A 1 119 ? 9.589 5.654 2.929 1.00 83.81 119 ASP A N 1
ATOM 944 C CA . ASP A 1 119 ? 8.613 6.702 2.640 1.00 83.81 119 ASP A CA 1
ATOM 945 C C . ASP A 1 119 ? 7.965 7.196 3.942 1.00 83.81 119 ASP A C 1
ATOM 947 O O . ASP A 1 119 ? 6.920 6.714 4.394 1.00 83.81 119 ASP A O 1
ATOM 951 N N . GLY A 1 120 ? 8.628 8.168 4.570 1.00 83.06 120 GLY A N 1
ATOM 952 C CA . GLY A 1 120 ? 8.175 8.775 5.818 1.00 83.06 120 GLY A CA 1
ATOM 953 C C . GLY A 1 120 ? 6.806 9.453 5.707 1.00 83.06 120 GLY A C 1
ATOM 954 O O . GLY A 1 120 ? 6.092 9.528 6.705 1.00 83.06 120 GLY A O 1
ATOM 955 N N . GLU A 1 121 ? 6.401 9.912 4.520 1.00 87.00 121 GLU A N 1
ATOM 956 C CA . GLU A 1 121 ? 5.094 10.548 4.326 1.00 87.00 121 GLU A CA 1
ATOM 957 C C . GLU A 1 121 ? 3.969 9.525 4.465 1.00 87.00 121 GLU A C 1
ATOM 959 O O . GLU A 1 121 ? 3.031 9.729 5.241 1.00 87.00 121 GLU A O 1
ATOM 964 N N . VAL A 1 122 ? 4.106 8.392 3.771 1.00 85.88 122 VAL A N 1
ATOM 965 C CA . VAL A 1 122 ? 3.157 7.277 3.852 1.00 85.88 122 VAL A CA 1
ATOM 966 C C . VAL A 1 122 ? 3.123 6.706 5.269 1.00 85.88 122 VAL A C 1
ATOM 968 O O . VAL A 1 122 ? 2.042 6.458 5.809 1.00 85.88 122 VAL A O 1
ATOM 971 N N . MET A 1 123 ? 4.285 6.535 5.911 1.00 83.69 123 MET A N 1
ATOM 972 C CA . MET A 1 123 ? 4.352 6.049 7.294 1.00 83.69 123 MET A CA 1
ATOM 973 C C . MET A 1 123 ? 3.610 6.977 8.265 1.00 83.69 123 MET A C 1
ATOM 975 O O . MET A 1 123 ? 2.738 6.516 9.005 1.00 83.69 123 MET A O 1
ATOM 979 N N . ASN A 1 124 ? 3.897 8.281 8.223 1.00 87.25 124 ASN A N 1
ATOM 980 C CA . ASN A 1 124 ? 3.281 9.259 9.119 1.00 87.25 124 ASN A CA 1
ATOM 981 C C . ASN A 1 124 ? 1.764 9.343 8.916 1.00 87.25 124 ASN A C 1
ATOM 983 O O . ASN A 1 124 ? 1.007 9.319 9.889 1.00 87.25 124 ASN A O 1
ATOM 987 N N . TYR A 1 125 ? 1.303 9.404 7.661 1.00 88.94 125 TYR A N 1
ATOM 988 C CA . TYR A 1 125 ? -0.126 9.442 7.350 1.00 88.94 125 TYR A CA 1
ATOM 989 C C . TYR A 1 125 ? -0.863 8.251 7.973 1.00 88.94 125 TYR A C 1
ATOM 991 O O . TYR A 1 125 ? -1.895 8.422 8.627 1.00 88.94 125 TYR A O 1
ATOM 999 N N . ARG A 1 126 ? -0.300 7.046 7.853 1.00 84.44 126 ARG A N 1
ATOM 1000 C CA . ARG A 1 126 ? -0.914 5.834 8.400 1.00 84.44 126 ARG A CA 1
ATOM 1001 C C . ARG A 1 126 ? -0.925 5.788 9.914 1.00 84.44 126 ARG A C 1
ATOM 1003 O O . ARG A 1 126 ? -1.933 5.387 10.491 1.00 84.44 126 ARG A O 1
ATOM 1010 N N . GLU A 1 127 ? 0.146 6.221 10.571 1.00 85.00 127 GLU A N 1
ATOM 1011 C CA . GLU A 1 127 ? 0.141 6.339 12.029 1.00 85.00 127 GLU A CA 1
ATOM 1012 C C . GLU A 1 127 ? -0.977 7.268 12.512 1.00 85.00 127 GLU A C 1
ATOM 1014 O O . GLU A 1 127 ? -1.705 6.934 13.451 1.00 85.00 127 GLU A O 1
ATOM 1019 N N . HIS 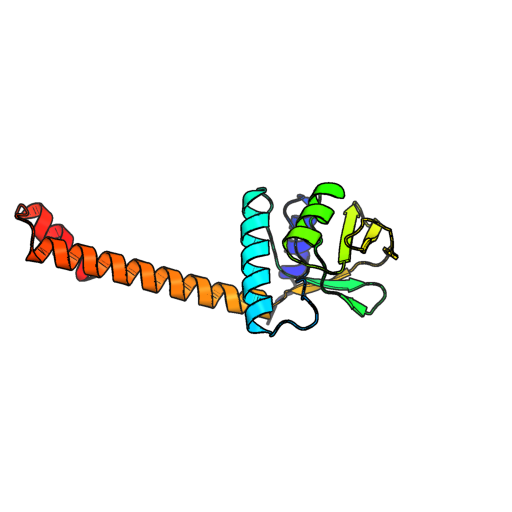A 1 128 ? -1.162 8.410 11.846 1.00 87.38 128 HIS A N 1
ATOM 1020 C CA . HIS A 1 128 ? -2.243 9.338 12.164 1.00 87.38 128 HIS A CA 1
ATOM 1021 C C . HIS A 1 128 ? -3.631 8.756 11.850 1.00 87.38 128 HIS A C 1
ATOM 1023 O O . HIS A 1 128 ? -4.529 8.863 12.692 1.00 87.38 128 HIS A O 1
ATOM 1029 N N . LYS A 1 129 ? -3.811 8.096 10.696 1.00 86.56 129 LYS A N 1
ATOM 1030 C CA . LYS A 1 129 ? -5.074 7.439 10.308 1.00 86.56 129 LYS A CA 1
ATOM 1031 C C . LYS A 1 129 ? -5.461 6.356 11.318 1.00 86.56 129 LYS A C 1
ATOM 1033 O O . LYS A 1 129 ? -6.577 6.378 11.831 1.00 86.56 129 LYS A O 1
ATOM 1038 N N . ASN A 1 130 ? -4.523 5.487 11.696 1.00 81.44 130 ASN A N 1
ATOM 1039 C CA . ASN A 1 130 ? -4.746 4.422 12.676 1.00 81.44 130 ASN A CA 1
ATOM 1040 C C . ASN A 1 130 ? -5.111 4.975 14.059 1.00 81.44 130 ASN A C 1
ATOM 1042 O O . ASN A 1 130 ? -6.068 4.507 14.673 1.00 81.44 130 ASN A O 1
ATOM 1046 N N . LYS A 1 131 ? -4.402 6.009 14.538 1.00 83.19 131 LYS A N 1
ATOM 1047 C CA . LYS A 1 131 ? -4.740 6.689 15.802 1.00 83.19 131 LYS A CA 1
ATOM 1048 C C . LYS A 1 131 ? -6.156 7.268 15.763 1.00 83.19 131 LYS A C 1
ATOM 1050 O O . LYS A 1 131 ? -6.911 7.115 16.720 1.00 83.19 131 LYS A O 1
ATOM 1055 N N . ARG A 1 132 ? -6.541 7.907 14.654 1.00 85.81 132 ARG A N 1
ATOM 1056 C CA . ARG A 1 132 ? -7.886 8.472 14.472 1.00 85.81 132 ARG A CA 1
ATOM 1057 C C . ARG A 1 132 ? -8.971 7.390 14.458 1.00 85.81 132 ARG A C 1
ATOM 1059 O O . ARG A 1 132 ? -10.020 7.603 15.065 1.00 85.81 132 ARG A O 1
ATOM 1066 N N . LEU A 1 133 ? -8.731 6.258 13.795 1.00 83.62 133 LEU A N 1
ATOM 1067 C CA . LEU A 1 133 ? -9.657 5.119 13.779 1.00 83.62 133 LEU A CA 1
ATOM 1068 C C . LEU A 1 133 ? -9.831 4.527 15.182 1.00 83.62 133 LEU A C 1
ATOM 1070 O O . LEU A 1 133 ? -10.961 4.429 15.653 1.00 83.62 133 LEU A O 1
ATOM 1074 N N . LEU A 1 134 ? -8.728 4.277 15.895 1.00 80.88 134 LEU A N 1
ATOM 1075 C CA . LEU A 1 134 ? -8.753 3.793 17.277 1.00 80.88 134 LEU A CA 1
ATOM 1076 C C . LEU A 1 134 ? -9.574 4.720 18.185 1.00 80.88 134 LEU A C 1
ATOM 1078 O O . LEU A 1 134 ? -10.456 4.269 18.910 1.00 80.88 134 LEU A O 1
ATOM 1082 N N . LEU A 1 135 ? -9.341 6.034 18.100 1.00 84.56 135 LEU A N 1
ATOM 1083 C CA . LEU A 1 135 ? -10.106 7.025 18.860 1.00 84.56 135 LEU A CA 1
ATOM 1084 C C . LEU A 1 135 ? -11.596 7.022 18.494 1.00 84.56 135 LEU A C 1
ATOM 1086 O O . LEU A 1 135 ? -12.441 7.232 19.364 1.00 84.56 135 LEU A O 1
ATOM 1090 N N . SER A 1 136 ? -11.935 6.814 17.220 1.00 86.38 136 SER A N 1
ATOM 1091 C CA . SER A 1 136 ? -13.329 6.708 16.778 1.00 86.38 136 SER A CA 1
ATOM 1092 C C . SER A 1 136 ? -14.013 5.487 17.388 1.00 86.38 136 SER A C 1
ATOM 1094 O O . SER A 1 136 ? -15.113 5.611 17.929 1.00 86.38 136 SER A O 1
ATOM 1096 N N . ASP A 1 137 ? -13.354 4.333 17.367 1.00 85.00 137 ASP A N 1
ATOM 1097 C CA . ASP A 1 137 ? -13.915 3.090 17.891 1.00 85.00 137 ASP A CA 1
ATOM 1098 C C . ASP A 1 137 ? -14.008 3.102 19.417 1.00 85.00 137 ASP A C 1
ATOM 1100 O O . ASP A 1 137 ? -15.037 2.705 19.963 1.00 85.00 137 ASP A O 1
ATOM 1104 N N . MET A 1 138 ? -13.023 3.683 20.110 1.00 83.50 138 MET A N 1
ATOM 1105 C CA . MET A 1 138 ? -13.116 3.949 21.550 1.00 83.50 138 MET A CA 1
ATOM 1106 C C . MET A 1 138 ? -14.322 4.836 21.879 1.00 83.50 138 MET A C 1
ATOM 1108 O O . MET A 1 138 ? -15.093 4.519 22.782 1.00 83.50 138 MET A O 1
ATOM 1112 N N . LYS A 1 139 ? -14.551 5.913 21.116 1.00 89.25 139 LYS A N 1
ATOM 1113 C CA . LYS A 1 139 ? -15.728 6.779 21.306 1.00 89.25 139 LYS A CA 1
ATOM 1114 C C . LYS A 1 139 ? -17.043 6.031 21.081 1.00 89.25 139 LYS A C 1
ATOM 1116 O O . LYS A 1 139 ? -18.001 6.266 21.814 1.00 89.25 139 LYS A O 1
ATOM 1121 N N . LYS A 1 140 ? -17.116 5.138 20.089 1.00 89.19 140 LYS A N 1
ATOM 1122 C CA . LYS A 1 140 ? -18.301 4.288 19.866 1.00 89.19 140 LYS A CA 1
ATOM 1123 C C . LYS A 1 140 ? -18.512 3.306 21.020 1.00 89.19 140 LYS A C 1
ATOM 1125 O O . LYS A 1 140 ? -19.648 3.134 21.461 1.00 89.19 140 LYS A O 1
ATOM 1130 N N . ALA A 1 141 ? -17.440 2.693 21.520 1.00 83.81 141 ALA A N 1
ATOM 1131 C CA . ALA A 1 141 ? -17.494 1.770 22.648 1.00 83.81 141 ALA A CA 1
ATOM 1132 C C . ALA A 1 141 ? -17.997 2.471 23.918 1.00 83.81 141 ALA A C 1
ATOM 1134 O O . ALA A 1 141 ? -18.944 1.988 24.531 1.00 83.81 141 ALA A O 1
ATOM 1135 N N . ILE A 1 142 ? -17.456 3.652 24.239 1.00 89.94 142 ILE A N 1
ATOM 1136 C CA . ILE A 1 142 ? -17.909 4.484 25.366 1.00 89.94 142 ILE A CA 1
ATOM 1137 C C . ILE A 1 142 ? -19.405 4.788 25.245 1.00 89.94 142 ILE A C 1
ATOM 1139 O O . ILE A 1 142 ? -20.164 4.443 26.145 1.00 89.94 142 ILE A O 1
ATOM 1143 N N . ARG A 1 143 ? -19.857 5.310 24.095 1.00 90.94 143 ARG A N 1
ATOM 1144 C CA . ARG A 1 143 ? -21.285 5.599 23.858 1.00 90.94 143 ARG A CA 1
ATOM 1145 C C . ARG A 1 143 ? -22.175 4.371 24.022 1.00 90.94 143 ARG A C 1
ATOM 1147 O O . ARG A 1 143 ? -23.297 4.476 24.506 1.00 90.94 143 ARG A O 1
ATOM 1154 N N . THR A 1 144 ? -21.688 3.203 23.609 1.00 91.50 144 THR A N 1
ATOM 1155 C CA . THR A 1 144 ? -22.420 1.939 23.759 1.00 91.50 144 THR A CA 1
ATOM 1156 C C . THR A 1 144 ? -22.546 1.554 25.232 1.00 91.50 144 THR A C 1
ATOM 1158 O O . THR A 1 144 ? -23.622 1.148 25.666 1.00 91.50 144 THR A O 1
ATOM 1161 N N . ILE A 1 145 ? -21.475 1.703 26.015 1.00 88.56 145 ILE A N 1
ATOM 1162 C CA . ILE A 1 145 ? -21.491 1.431 27.456 1.00 88.56 145 ILE A CA 1
ATOM 1163 C C . ILE A 1 145 ? -22.433 2.406 28.176 1.00 88.56 145 ILE A C 1
ATOM 1165 O O . ILE A 1 145 ? -23.293 1.964 28.937 1.00 88.56 145 ILE A O 1
ATOM 1169 N N . GLU A 1 146 ? -22.329 3.705 27.887 1.00 90.06 146 GLU A N 1
ATOM 1170 C CA . GLU A 1 146 ? -23.213 4.745 28.432 1.00 90.06 146 GLU A CA 1
ATOM 1171 C C . GLU A 1 146 ? -24.683 4.463 28.098 1.00 90.06 146 GLU A C 1
ATOM 1173 O O . GLU A 1 146 ? -25.553 4.538 28.966 1.00 90.06 146 GLU A O 1
ATOM 1178 N N . TYR A 1 147 ? -24.972 4.071 26.854 1.00 91.44 147 TYR A N 1
ATOM 1179 C CA . TYR A 1 147 ? -26.320 3.694 26.443 1.00 91.44 147 TYR A CA 1
ATOM 1180 C C . TYR A 1 147 ? -26.860 2.521 27.267 1.00 91.44 147 TYR A C 1
ATOM 1182 O O . TYR A 1 147 ? -27.977 2.609 27.778 1.00 91.44 147 TYR A O 1
ATOM 1190 N N . ARG A 1 148 ? -26.074 1.450 27.446 1.00 89.00 148 ARG A N 1
ATOM 1191 C CA . ARG A 1 148 ? -26.486 0.277 28.238 1.00 89.00 148 ARG A CA 1
ATOM 1192 C C . ARG A 1 148 ? -26.736 0.627 29.701 1.00 89.00 148 ARG A C 1
ATOM 1194 O O . ARG A 1 148 ? -27.725 0.178 30.269 1.00 89.00 148 ARG A O 1
ATOM 1201 N N . LEU A 1 149 ? -25.877 1.448 30.304 1.00 89.44 149 LEU A N 1
ATOM 1202 C CA . LEU A 1 149 ? -26.032 1.885 31.696 1.00 89.44 149 LEU A CA 1
ATOM 1203 C C . LEU A 1 149 ? -27.339 2.654 31.933 1.00 89.44 149 LEU A C 1
ATOM 1205 O O . LEU A 1 149 ? -27.963 2.479 32.988 1.00 89.44 149 LEU A O 1
ATOM 1209 N N . ASN A 1 150 ? -27.740 3.461 30.947 1.00 90.81 150 ASN A N 1
ATOM 1210 C CA . ASN A 1 150 ? -28.898 4.348 31.021 1.00 90.81 150 ASN A CA 1
ATOM 1211 C C . ASN A 1 150 ? -30.218 3.694 30.588 1.00 90.81 150 ASN A C 1
ATOM 1213 O O . ASN A 1 150 ? -31.268 4.098 31.079 1.00 90.81 150 ASN A O 1
ATOM 1217 N N . ASN A 1 151 ? -30.183 2.716 29.677 1.00 85.19 151 ASN A N 1
ATOM 1218 C CA . ASN A 1 151 ? -31.393 2.211 29.014 1.00 85.19 151 ASN A CA 1
ATOM 1219 C C . ASN A 1 151 ? -31.684 0.724 29.265 1.00 85.19 151 ASN A C 1
ATOM 1221 O O . ASN A 1 151 ? -32.801 0.283 29.005 1.00 85.19 151 ASN A O 1
ATOM 1225 N N . GLU A 1 152 ? -30.726 -0.062 29.765 1.00 89.38 152 GLU A N 1
ATOM 1226 C CA . GLU A 1 152 ? -30.931 -1.494 30.009 1.00 89.38 152 GLU A CA 1
ATOM 1227 C C . GLU A 1 152 ? -31.121 -1.805 31.502 1.00 89.38 152 GLU A C 1
ATOM 1229 O O . GLU A 1 152 ? -30.441 -1.263 32.378 1.00 89.38 152 GLU A O 1
ATOM 1234 N N . HIS A 1 153 ? -32.011 -2.757 31.805 1.00 90.06 153 HIS A N 1
ATOM 1235 C CA . HIS A 1 153 ? -32.099 -3.355 33.138 1.00 90.06 153 HIS A CA 1
ATOM 1236 C C . HIS A 1 153 ? -30.920 -4.311 33.364 1.00 90.06 153 HIS A C 1
ATOM 1238 O O . HIS A 1 153 ? -30.986 -5.515 33.109 1.00 90.06 153 HIS A O 1
ATOM 1244 N N . LEU A 1 154 ? -29.812 -3.751 33.842 1.00 89.31 154 LEU A N 1
ATOM 1245 C CA . LEU A 1 154 ? -28.592 -4.483 34.166 1.00 89.31 154 LEU A CA 1
ATOM 1246 C C . LEU A 1 154 ? -28.615 -4.987 35.614 1.00 89.31 154 LEU A C 1
ATOM 1248 O O . LEU A 1 154 ? -29.080 -4.301 36.523 1.00 89.31 154 LEU A O 1
ATOM 1252 N N . SER A 1 155 ? -28.042 -6.169 35.857 1.00 91.31 155 SER A N 1
ATOM 1253 C CA . SER A 1 155 ? -27.754 -6.606 37.226 1.00 91.31 155 SER A CA 1
ATOM 1254 C C . SER A 1 155 ? -26.697 -5.700 37.868 1.00 91.31 155 SER A C 1
ATOM 1256 O O . SER A 1 155 ? -25.823 -5.173 37.176 1.00 91.31 155 SER A O 1
ATOM 1258 N N . ASN A 1 156 ? -26.714 -5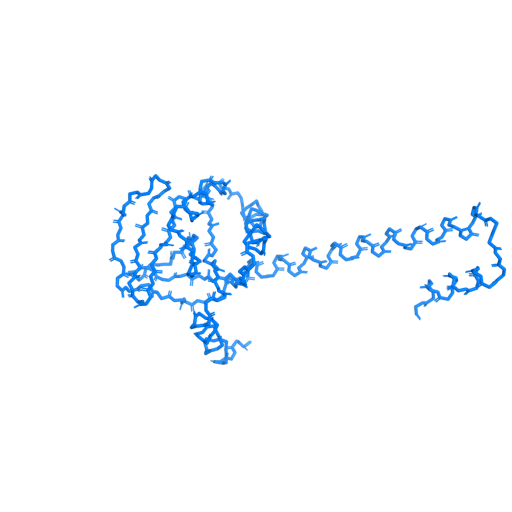.573 39.200 1.00 88.19 156 ASN A N 1
ATOM 1259 C CA . ASN A 1 156 ? -25.753 -4.739 39.940 1.00 88.19 156 ASN A CA 1
ATOM 1260 C C . ASN A 1 156 ? -24.290 -5.073 39.609 1.00 88.19 156 ASN A C 1
ATOM 1262 O O . ASN A 1 156 ? -23.456 -4.179 39.501 1.00 88.19 156 ASN A O 1
ATOM 1266 N N . ILE A 1 157 ? -23.981 -6.357 39.400 1.00 89.44 157 ILE A N 1
ATOM 1267 C CA . ILE A 1 157 ? -22.637 -6.816 39.027 1.00 89.44 157 ILE A CA 1
ATOM 1268 C C . ILE A 1 157 ? -22.250 -6.292 37.636 1.00 89.44 157 ILE A C 1
ATOM 1270 O O . ILE A 1 157 ? -21.153 -5.763 37.465 1.00 89.44 157 ILE A O 1
ATOM 1274 N N . LYS A 1 158 ? -23.152 -6.401 36.650 1.00 85.88 158 LYS A N 1
ATOM 1275 C CA . LYS A 1 158 ? -22.903 -5.934 35.277 1.00 85.88 158 LYS A CA 1
ATOM 1276 C C . LYS A 1 158 ? -22.789 -4.413 35.207 1.00 85.88 158 LYS A C 1
ATOM 1278 O O . LYS A 1 158 ? -21.872 -3.919 34.562 1.00 85.88 158 LYS A O 1
ATOM 1283 N N . ARG A 1 159 ? -23.667 -3.683 35.904 1.00 90.25 159 ARG A N 1
ATOM 1284 C CA . ARG A 1 159 ? -23.612 -2.215 35.985 1.00 90.25 159 ARG A CA 1
ATOM 1285 C C . ARG A 1 159 ? -22.266 -1.745 36.546 1.00 90.25 159 ARG A C 1
ATOM 1287 O O . ARG A 1 159 ? -21.567 -0.994 35.878 1.00 90.25 159 ARG A O 1
ATOM 1294 N N . ARG A 1 160 ? -21.848 -2.288 37.693 1.00 87.12 160 ARG A N 1
ATOM 1295 C CA . ARG A 1 160 ? -20.584 -1.915 38.348 1.00 87.12 160 ARG A CA 1
ATOM 1296 C C . ARG A 1 160 ? -19.350 -2.227 37.500 1.00 87.12 160 ARG A C 1
ATOM 1298 O O . ARG A 1 160 ? -18.359 -1.510 37.567 1.00 87.12 160 ARG A O 1
ATOM 1305 N N . HIS A 1 161 ? -19.386 -3.310 36.723 1.00 88.44 161 HIS A N 1
ATOM 1306 C CA . HIS A 1 161 ? -18.309 -3.634 35.787 1.00 88.44 161 HIS A CA 1
ATOM 1307 C C . HIS A 1 161 ? -18.216 -2.605 34.648 1.00 88.44 161 HIS A C 1
ATOM 1309 O O . HIS A 1 161 ? -17.121 -2.149 34.327 1.00 88.44 161 HIS A O 1
ATOM 1315 N N . LEU A 1 162 ? -19.353 -2.207 34.073 1.00 82.38 162 LEU A N 1
ATOM 1316 C CA . LEU A 1 162 ? -19.403 -1.217 32.997 1.00 82.38 162 LEU A CA 1
ATOM 1317 C C . LEU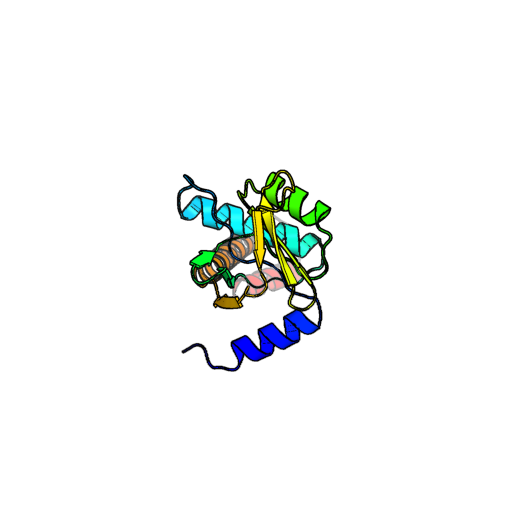 A 1 162 ? -18.993 0.187 33.467 1.00 82.38 162 LEU A C 1
ATOM 1319 O O . LEU A 1 162 ? -18.235 0.845 32.764 1.00 82.38 162 LEU A O 1
ATOM 1323 N N . GLU A 1 163 ? -19.417 0.612 34.660 1.00 87.38 163 GLU A N 1
ATOM 1324 C CA . GLU A 1 163 ? -18.992 1.879 35.283 1.00 87.38 163 GLU A CA 1
ATOM 1325 C C . GLU A 1 163 ? -17.469 1.923 35.471 1.00 87.38 163 GLU A C 1
ATOM 1327 O O . GLU A 1 163 ? -16.818 2.833 34.968 1.00 87.38 163 GLU A O 1
ATOM 1332 N N . LYS A 1 164 ? -16.877 0.873 36.059 1.00 86.19 164 LYS A N 1
ATOM 1333 C CA . LYS A 1 164 ? -15.413 0.751 36.175 1.00 86.19 164 LYS A CA 1
ATOM 1334 C C . LYS A 1 164 ? -14.689 0.770 34.830 1.00 86.19 164 LYS A C 1
ATOM 1336 O O . LYS A 1 164 ? -13.571 1.255 34.750 1.00 86.19 164 LYS A O 1
ATOM 1341 N N . THR A 1 165 ? -15.304 0.235 33.776 1.00 82.75 165 THR A N 1
ATOM 1342 C CA . THR A 1 165 ? -14.703 0.242 32.432 1.00 82.75 165 THR A CA 1
ATOM 1343 C C . THR A 1 165 ? -14.630 1.659 31.848 1.00 82.75 165 THR A C 1
ATOM 1345 O O . THR A 1 165 ? -13.755 1.932 31.032 1.00 82.75 165 THR A O 1
ATOM 1348 N N . LEU A 1 166 ? -15.527 2.566 32.255 1.00 82.31 166 LEU A N 1
ATOM 1349 C CA . LEU A 1 166 ? -15.505 3.973 31.838 1.00 82.31 166 LEU A CA 1
ATOM 1350 C C . LEU A 1 166 ? -14.532 4.834 32.657 1.00 82.31 166 LEU A C 1
ATOM 1352 O O . LEU A 1 166 ? -14.091 5.868 32.160 1.00 82.31 166 LEU A O 1
ATOM 1356 N N . GLU A 1 167 ? -14.204 4.426 33.884 1.00 84.06 167 GLU A N 1
ATOM 1357 C CA . GLU A 1 167 ? -13.288 5.153 34.778 1.00 84.06 167 GLU A CA 1
ATOM 1358 C C . GLU A 1 167 ? -11.812 5.064 34.340 1.00 84.06 167 GLU A C 1
ATOM 1360 O O . GLU A 1 167 ? -11.048 5.983 34.641 1.00 84.06 167 GLU A O 1
ATOM 1365 N N . GLY A 1 168 ? -11.446 4.034 33.561 1.00 62.12 168 GLY A N 1
ATOM 1366 C CA . GLY A 1 168 ? -10.091 3.819 33.031 1.00 62.12 168 GLY A CA 1
ATOM 1367 C C . GLY A 1 168 ? -9.234 2.908 33.896 1.00 62.12 168 GLY A C 1
ATOM 1368 O O . GLY A 1 168 ? -8.907 3.300 35.036 1.00 62.12 168 GLY A O 1
#

Radius of gyration: 21.78 Å; chains: 1; bounding box: 54×29×62 Å